Protein AF-A0A534J143-F1 (afdb_monomer)

pLDDT: mean 95.0, std 3.53, range [69.94, 98.75]

Foldseek 3Di:
DAWEQDQLDTDDDPPDDDQWDFDWPDDDDPPDDTDTHDIGGDHDADFAAEEEAEFADVVRVALNPFDLVLVLVVVVVFPAPAEEEDDDSRVSSCVVNVHDHPYYPPRLVVQLSSRSSHGGYYYYYYPVCVVVSVVSQVVSQVVDPHRHHYDYHYRD

Radius of gyration: 18.41 Å; Cα contacts (8 Å, |Δi|>4): 316; chains: 1; bounding box: 41×27×52 Å

Sequence (156 aa):
MGLFMEGGDLVAYASRESPSRGRAIGRADRGEDLGVAQLEGIVALKPGHISLLRIPSAANGGSRRVDLERARRALRRVDAEVFAILDAPARTVAARLRIRPDIRFGAIAGVIEASERGLGVALILPEDRVAAAVAAIEEANARLTEAIPYETIPLG

Mean predicted aligned error: 3.65 Å

Secondary structure (DSSP, 8-state):
-EEEEETTEEEEESS---SSEEEESS---TTS---EEEEES-------EEEEEEE--TTTTGGGG--HHHHHHHHTTS--SEEEE-HHHHHHHHHHHT---SB-SSHHHHHHHHHHTT-EEEEEEEGGGHHHHHHHHHHHHTT-SS---EEEEE--

Solvent-accessible surface area (backbone atoms only — not comparable to full-atom values): 8529 Å² total; per-residue (Å²): 66,13,40,40,63,55,96,53,38,85,44,77,31,84,88,46,88,46,76,9,32,34,41,71,73,66,87,62,62,95,92,54,81,71,60,70,40,77,76,40,72,64,63,79,73,57,46,25,32,39,41,38,37,29,32,43,31,73,93,73,48,12,52,78,59,44,41,62,69,54,36,55,55,50,60,74,69,52,77,53,80,41,38,29,25,39,63,72,44,24,48,52,44,32,57,78,70,70,51,79,61,79,32,68,67,65,31,66,63,52,48,51,55,40,16,64,41,37,29,23,27,34,36,30,28,32,50,83,48,45,64,61,46,50,52,52,51,53,60,50,31,76,76,42,95,65,64,63,51,68,50,78,46,75,27,85

Structure (mmCIF, N/CA/C/O backbone):
data_AF-A0A534J143-F1
#
_entry.id   AF-A0A534J143-F1
#
loop_
_atom_site.group_PDB
_atom_site.id
_atom_site.type_symbol
_atom_site.label_atom_id
_atom_site.label_alt_id
_atom_site.label_comp_id
_atom_site.label_asym_id
_atom_site.label_entity_id
_atom_site.label_seq_id
_atom_site.pdbx_PDB_ins_code
_atom_site.Cartn_x
_atom_site.Cartn_y
_atom_site.Cartn_z
_atom_site.occupancy
_atom_site.B_iso_or_equiv
_atom_site.auth_seq_id
_atom_site.auth_comp_id
_atom_site.auth_asym_id
_atom_site.auth_atom_id
_atom_site.pdbx_PDB_model_num
ATOM 1 N N . MET A 1 1 ? 14.895 -3.152 -25.215 1.00 93.19 1 MET A N 1
ATOM 2 C CA . MET A 1 1 ? 13.786 -2.222 -24.888 1.00 93.19 1 MET A CA 1
ATOM 3 C C . MET A 1 1 ? 14.068 -1.529 -23.562 1.00 93.19 1 MET A C 1
ATOM 5 O O . MET A 1 1 ? 14.896 -2.042 -22.816 1.00 93.19 1 MET A O 1
ATOM 9 N N . GLY A 1 2 ? 13.446 -0.380 -23.292 1.00 96.19 2 GLY A N 1
ATOM 10 C CA . GLY A 1 2 ? 13.523 0.284 -21.984 1.00 96.19 2 GLY A CA 1
ATOM 11 C C . GLY A 1 2 ? 12.478 -0.257 -21.008 1.00 96.19 2 GLY A C 1
ATOM 12 O O . GLY A 1 2 ? 11.401 -0.669 -21.442 1.00 96.19 2 GLY A O 1
ATOM 13 N N . LEU A 1 3 ? 12.808 -0.267 -19.717 1.00 96.62 3 LEU A N 1
ATOM 14 C CA . LEU A 1 3 ? 11.963 -0.764 -18.628 1.00 96.62 3 LEU A CA 1
ATOM 15 C C . LEU A 1 3 ? 11.628 0.362 -17.643 1.00 96.62 3 LEU A C 1
ATOM 17 O O . LEU A 1 3 ? 12.493 1.186 -17.330 1.00 96.62 3 LEU A O 1
ATOM 21 N N . PHE A 1 4 ? 10.383 0.392 -17.169 1.00 95.56 4 PHE A N 1
ATOM 22 C CA . PHE A 1 4 ? 9.844 1.431 -16.288 1.00 95.56 4 PHE A CA 1
ATOM 23 C C . PHE A 1 4 ? 8.897 0.816 -15.259 1.00 95.56 4 PHE A C 1
ATOM 25 O O . PHE A 1 4 ? 8.147 -0.089 -15.604 1.00 95.56 4 PHE A O 1
ATOM 32 N N . MET A 1 5 ? 8.899 1.323 -14.027 1.00 94.12 5 MET A N 1
ATOM 33 C CA . MET A 1 5 ? 7.834 1.015 -13.070 1.00 94.12 5 MET A CA 1
ATOM 34 C C . MET A 1 5 ? 6.646 1.933 -13.339 1.0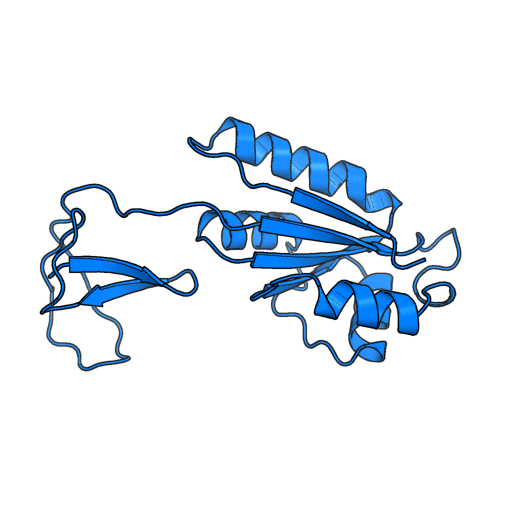0 94.12 5 MET A C 1
ATOM 36 O O . MET A 1 5 ? 6.791 3.154 -13.292 1.00 94.12 5 MET A O 1
ATOM 40 N N . GLU A 1 6 ? 5.486 1.358 -13.638 1.00 93.62 6 GLU A N 1
ATOM 41 C CA . GLU A 1 6 ? 4.242 2.088 -13.886 1.00 93.62 6 GLU A CA 1
ATOM 42 C C . GLU A 1 6 ? 3.086 1.310 -13.248 1.00 93.62 6 GLU A C 1
ATOM 44 O O . GLU A 1 6 ? 2.911 0.128 -13.526 1.00 93.62 6 GLU A O 1
ATOM 49 N N . GLY A 1 7 ? 2.312 1.948 -12.362 1.00 92.50 7 GLY A N 1
ATOM 50 C CA . GLY A 1 7 ? 1.178 1.289 -11.697 1.00 92.50 7 GLY A CA 1
ATOM 51 C C . GLY A 1 7 ? 1.563 0.063 -10.859 1.00 92.50 7 GLY A C 1
ATOM 52 O O . GLY A 1 7 ? 0.754 -0.842 -10.688 1.00 92.50 7 GLY A O 1
ATOM 53 N N . GLY A 1 8 ? 2.797 0.018 -10.349 1.00 94.31 8 GLY A N 1
ATOM 54 C CA . GLY A 1 8 ? 3.338 -1.122 -9.606 1.00 94.31 8 GLY A CA 1
ATOM 55 C C . GLY A 1 8 ? 3.896 -2.252 -10.479 1.00 94.31 8 GLY A C 1
ATOM 56 O O . GLY A 1 8 ? 4.540 -3.159 -9.953 1.00 94.31 8 GLY A O 1
ATOM 57 N N . ASP A 1 9 ? 3.736 -2.172 -11.798 1.00 94.94 9 ASP A N 1
ATOM 58 C CA . ASP A 1 9 ? 4.228 -3.168 -12.742 1.00 94.94 9 ASP A CA 1
ATOM 59 C C . ASP A 1 9 ? 5.500 -2.701 -13.451 1.00 94.94 9 ASP A C 1
ATOM 61 O O . ASP A 1 9 ? 5.709 -1.513 -13.707 1.00 94.94 9 ASP A O 1
ATOM 65 N N . LEU A 1 10 ? 6.352 -3.660 -13.817 1.00 94.50 10 LEU A N 1
ATOM 66 C CA . LEU A 1 10 ? 7.504 -3.399 -14.671 1.00 94.50 10 LEU A CA 1
ATOM 67 C C . LEU A 1 10 ? 7.070 -3.443 -16.141 1.00 94.50 10 LEU A C 1
ATOM 69 O O . LEU A 1 10 ? 6.896 -4.514 -16.721 1.00 94.50 10 LEU A O 1
ATOM 73 N N . VAL A 1 11 ? 6.927 -2.273 -16.758 1.00 95.81 11 VAL A N 1
ATOM 74 C CA . VAL A 1 11 ? 6.434 -2.108 -18.128 1.00 95.81 11 VAL A CA 1
ATOM 75 C C . VAL A 1 11 ? 7.591 -1.933 -19.111 1.00 95.81 11 VAL A C 1
ATOM 77 O O . VAL A 1 11 ? 8.497 -1.114 -18.925 1.00 95.81 11 VAL A O 1
ATOM 80 N N . ALA A 1 12 ? 7.545 -2.703 -20.198 1.00 96.50 12 ALA A N 1
ATOM 81 C CA . ALA A 1 12 ? 8.538 -2.680 -21.262 1.00 96.50 12 ALA A CA 1
ATOM 82 C C . ALA A 1 12 ? 8.085 -1.821 -22.452 1.00 96.50 12 ALA A C 1
ATOM 84 O O . ALA A 1 12 ? 6.990 -1.984 -22.984 1.00 96.50 12 ALA A O 1
ATOM 85 N N . TYR A 1 13 ? 8.975 -0.954 -22.938 1.00 95.62 13 TYR A N 1
ATOM 86 C CA . TYR A 1 13 ? 8.726 -0.100 -24.097 1.00 95.62 13 TYR A CA 1
ATOM 87 C C . TYR A 1 13 ? 9.820 -0.259 -25.151 1.00 95.62 13 TYR A C 1
ATOM 89 O O . TYR A 1 13 ? 11.001 -0.005 -24.900 1.00 95.62 13 TYR A O 1
ATOM 97 N N . ALA A 1 14 ? 9.429 -0.635 -26.370 1.00 92.88 14 ALA A N 1
ATOM 98 C CA . ALA A 1 14 ? 10.363 -0.790 -27.485 1.00 92.88 14 ALA A CA 1
ATOM 99 C C . ALA A 1 14 ? 11.042 0.534 -27.885 1.00 92.88 14 ALA A C 1
ATOM 101 O O . ALA A 1 14 ? 12.218 0.527 -28.239 1.00 92.88 14 ALA A O 1
ATOM 102 N N . SER A 1 15 ? 10.315 1.652 -27.793 1.00 91.25 15 SER A N 1
ATOM 103 C CA . SER A 1 15 ? 10.727 2.969 -28.299 1.00 91.25 15 SER A CA 1
ATOM 104 C C . SER A 1 15 ? 11.089 3.999 -27.223 1.00 91.25 15 SER A C 1
ATOM 106 O O . SER A 1 15 ? 11.476 5.110 -27.573 1.00 91.25 15 SER A O 1
ATOM 108 N N . ARG A 1 16 ? 10.971 3.671 -25.928 1.00 93.19 16 ARG A N 1
ATOM 109 C CA . ARG A 1 16 ? 11.386 4.568 -24.835 1.00 93.19 16 ARG A CA 1
ATOM 110 C C . ARG A 1 16 ? 12.744 4.136 -24.305 1.00 93.19 16 ARG A C 1
ATOM 112 O O . ARG A 1 16 ? 12.938 2.972 -23.954 1.00 93.19 16 ARG A O 1
ATOM 119 N N . GLU A 1 17 ? 13.674 5.079 -24.234 1.00 91.88 17 GLU A N 1
ATOM 120 C CA . GLU A 1 17 ? 14.969 4.853 -23.601 1.00 91.88 17 GLU A CA 1
ATOM 121 C C . GLU A 1 17 ? 14.853 4.973 -22.082 1.00 91.88 17 GLU A C 1
ATOM 123 O O . GLU A 1 17 ? 14.178 5.857 -21.563 1.00 91.88 17 GLU A O 1
ATOM 128 N N . SER A 1 18 ? 15.506 4.055 -21.376 1.00 93.12 18 SER A N 1
ATOM 129 C CA . SER A 1 18 ? 15.559 3.989 -19.917 1.00 93.12 18 SER A CA 1
ATOM 130 C C . SER A 1 18 ? 16.959 3.534 -19.508 1.00 93.12 18 SER A C 1
ATOM 132 O O . SER A 1 18 ? 17.561 2.739 -20.242 1.00 93.12 18 SER A O 1
ATOM 134 N N . PRO A 1 19 ? 17.480 3.995 -18.355 1.00 91.88 19 PRO A N 1
ATOM 135 C CA . PRO A 1 19 ? 18.703 3.446 -17.775 1.00 91.88 19 PRO A CA 1
ATOM 136 C C . PRO A 1 19 ? 18.566 1.960 -17.422 1.00 91.88 19 PRO A C 1
ATOM 138 O O . PRO A 1 19 ? 19.584 1.287 -17.303 1.00 91.88 19 PRO A O 1
ATOM 141 N N . SER A 1 20 ? 17.339 1.439 -17.293 1.00 95.69 20 SER A N 1
ATOM 142 C CA . SER A 1 20 ? 17.081 0.005 -17.210 1.00 95.69 20 SER A CA 1
ATOM 143 C C . SER A 1 20 ? 16.573 -0.546 -18.535 1.00 95.69 20 SER A C 1
ATOM 145 O O . SER A 1 20 ? 15.628 -0.022 -19.136 1.00 95.69 20 SER A O 1
ATOM 147 N N . ARG A 1 21 ? 17.205 -1.620 -19.006 1.00 95.88 21 ARG A N 1
ATOM 148 C CA . ARG A 1 21 ? 16.907 -2.244 -20.294 1.00 95.88 21 ARG A CA 1
ATOM 149 C C . ARG A 1 21 ? 16.824 -3.756 -20.155 1.00 95.88 21 ARG A C 1
ATOM 151 O O . ARG A 1 21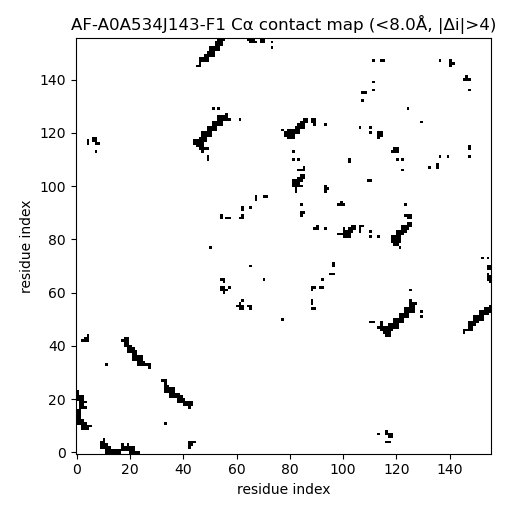 ? 17.319 -4.349 -19.205 1.00 95.88 21 ARG A O 1
ATOM 158 N N . GLY A 1 22 ? 16.207 -4.373 -21.152 1.00 94.94 22 GLY A N 1
ATOM 159 C CA . GLY A 1 22 ? 16.218 -5.821 -21.319 1.00 94.94 22 GLY A CA 1
ATOM 160 C C . GLY A 1 22 ? 16.025 -6.232 -22.773 1.00 94.94 22 GLY A C 1
ATOM 161 O O . GLY A 1 22 ? 15.728 -5.392 -23.639 1.00 94.94 22 GLY A O 1
ATOM 162 N N . ARG A 1 23 ? 16.169 -7.535 -23.032 1.00 95.81 23 ARG A N 1
ATOM 163 C CA . ARG A 1 23 ? 15.886 -8.188 -24.314 1.00 95.81 23 ARG A CA 1
ATOM 164 C C . ARG A 1 23 ? 14.609 -9.014 -24.235 1.00 95.81 23 ARG A C 1
ATOM 166 O O . ARG A 1 23 ? 14.422 -9.800 -23.313 1.00 95.81 23 ARG A O 1
ATOM 173 N N . ALA A 1 24 ? 13.744 -8.856 -25.230 1.00 96.06 24 ALA A N 1
ATOM 174 C CA . ALA A 1 24 ? 12.500 -9.606 -25.321 1.00 96.06 24 ALA A CA 1
ATOM 175 C C . ALA A 1 24 ? 12.798 -11.071 -25.657 1.00 96.06 24 ALA A C 1
ATOM 177 O O . ALA A 1 24 ? 13.637 -11.355 -26.518 1.00 96.06 24 ALA A O 1
ATOM 178 N N . ILE A 1 25 ? 12.123 -11.993 -24.971 1.00 96.00 25 ILE A N 1
ATOM 179 C CA . ILE A 1 25 ? 12.199 -13.435 -25.248 1.00 96.00 25 ILE A CA 1
ATOM 180 C C . ILE A 1 25 ? 11.250 -13.807 -26.399 1.00 96.00 25 ILE A C 1
ATOM 182 O O . ILE A 1 25 ? 11.541 -14.724 -27.164 1.00 96.00 25 ILE A O 1
ATOM 186 N N . GLY A 1 26 ? 10.155 -13.062 -26.564 1.00 93.56 26 GLY A N 1
ATOM 187 C CA . GLY A 1 26 ? 9.158 -13.259 -27.614 1.00 93.56 26 GLY A CA 1
ATOM 188 C C . GLY A 1 26 ? 8.625 -11.943 -28.176 1.00 93.56 26 GLY A C 1
ATOM 189 O O . GLY A 1 26 ? 9.128 -10.863 -27.865 1.00 93.56 26 GLY A O 1
ATOM 190 N N . ARG A 1 27 ? 7.607 -12.044 -29.031 1.00 94.12 27 ARG A N 1
ATOM 191 C CA . ARG A 1 27 ? 6.797 -10.894 -29.446 1.00 94.12 27 ARG A CA 1
ATOM 192 C C . ARG A 1 27 ? 5.645 -10.739 -28.461 1.00 94.12 27 ARG A C 1
ATOM 194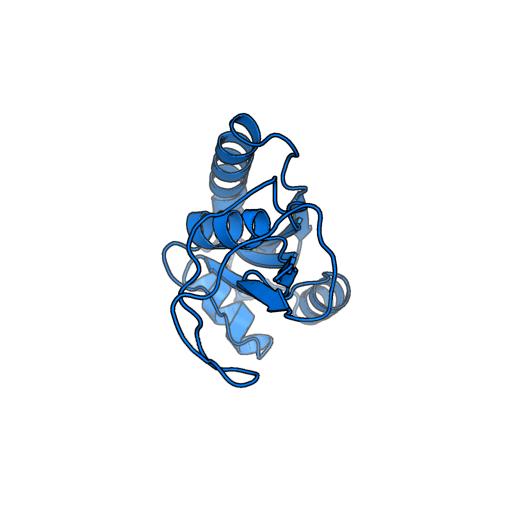 O O . ARG A 1 27 ? 5.149 -11.746 -27.973 1.00 94.12 27 ARG A O 1
ATOM 201 N N . ALA A 1 28 ? 5.254 -9.501 -28.215 1.00 95.25 28 ALA A N 1
ATOM 202 C CA . ALA A 1 28 ? 4.075 -9.152 -27.445 1.00 95.25 28 ALA A CA 1
ATOM 203 C C . ALA A 1 28 ? 3.492 -7.875 -28.045 1.00 95.25 28 ALA A C 1
ATOM 205 O O . ALA A 1 28 ? 4.243 -6.970 -28.436 1.00 95.25 28 ALA A O 1
ATOM 206 N N . ASP A 1 29 ? 2.173 -7.817 -28.111 1.00 94.94 29 ASP A N 1
ATOM 207 C CA . ASP A 1 29 ? 1.432 -6.605 -28.401 1.00 94.94 29 ASP A CA 1
ATOM 208 C C . ASP A 1 29 ? 1.207 -5.792 -27.116 1.00 94.94 29 ASP A C 1
ATOM 210 O O . ASP A 1 29 ? 1.487 -6.214 -25.990 1.00 94.94 29 ASP A O 1
ATOM 214 N N . ARG A 1 30 ? 0.730 -4.553 -27.269 1.00 93.62 30 ARG A N 1
ATOM 215 C CA . ARG A 1 30 ? 0.450 -3.688 -26.118 1.00 93.62 30 ARG A CA 1
ATOM 216 C C . ARG A 1 30 ? -0.610 -4.340 -25.221 1.00 93.62 30 ARG A C 1
ATOM 218 O O . ARG A 1 30 ? -1.738 -4.540 -25.658 1.00 93.62 30 ARG A O 1
ATOM 225 N N . GLY A 1 31 ? -0.268 -4.516 -23.946 1.00 93.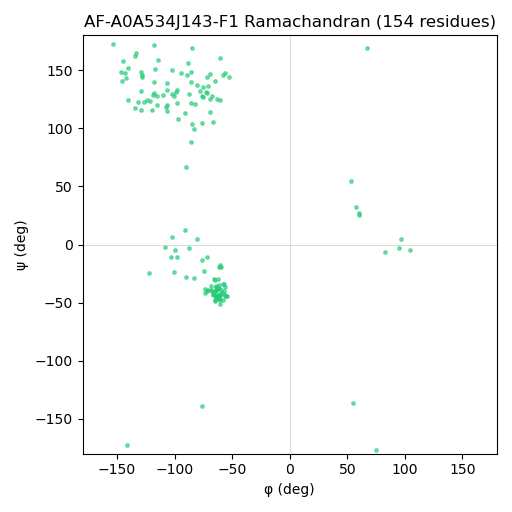94 31 GLY A N 1
ATOM 226 C CA . GLY A 1 31 ? -1.157 -5.082 -22.929 1.00 93.94 31 GLY A CA 1
ATOM 227 C C . GLY A 1 31 ? -0.983 -6.586 -22.716 1.00 93.94 31 GLY A C 1
ATOM 228 O O . GLY A 1 31 ? -1.632 -7.130 -21.830 1.00 93.94 31 GLY A O 1
ATOM 229 N N . GLU A 1 32 ? -0.114 -7.241 -23.487 1.00 95.75 32 GLU A N 1
ATOM 230 C CA . GLU A 1 32 ? 0.269 -8.636 -23.266 1.00 95.75 32 GLU A CA 1
ATOM 231 C C . GLU A 1 32 ? 1.463 -8.742 -22.312 1.00 95.75 32 GLU A C 1
ATOM 233 O O . GLU A 1 32 ? 2.261 -7.807 -22.170 1.00 95.75 32 GLU A O 1
ATOM 238 N N . ASP A 1 33 ? 1.600 -9.896 -21.659 1.00 95.81 33 ASP A N 1
ATOM 239 C CA . ASP A 1 33 ? 2.795 -10.205 -20.892 1.00 95.81 33 ASP A CA 1
ATOM 240 C C . ASP A 1 33 ? 3.996 -10.426 -21.820 1.00 95.81 33 ASP A C 1
ATOM 242 O O . ASP A 1 33 ? 3.886 -10.924 -22.941 1.00 95.81 33 ASP A O 1
ATOM 246 N N . LEU A 1 34 ? 5.180 -10.035 -21.348 1.00 95.62 34 LEU A N 1
ATOM 247 C CA . LEU A 1 34 ? 6.414 -10.189 -22.103 1.00 95.62 34 LEU A CA 1
ATOM 248 C C . LEU A 1 34 ? 7.514 -10.745 -21.211 1.00 95.62 34 LEU A C 1
ATOM 250 O O . LEU A 1 34 ? 7.986 -10.086 -20.287 1.00 95.62 34 LEU A O 1
ATOM 254 N N . GLY A 1 35 ? 8.000 -11.935 -21.560 1.00 95.38 35 GLY A N 1
ATOM 255 C CA . GLY A 1 35 ? 9.238 -12.456 -20.995 1.00 95.38 35 GLY A CA 1
ATOM 256 C C . GLY A 1 35 ? 10.424 -11.563 -21.367 1.00 95.38 35 GLY A C 1
ATOM 257 O O . GLY A 1 35 ? 10.689 -11.324 -22.552 1.00 95.38 35 GLY A O 1
ATOM 258 N N . VAL A 1 36 ? 11.166 -11.101 -20.359 1.00 95.31 36 VAL A N 1
ATOM 259 C CA . VAL A 1 36 ? 12.367 -10.275 -20.527 1.00 95.31 36 VAL A CA 1
ATOM 260 C C . VAL A 1 36 ? 13.591 -11.002 -19.976 1.00 95.31 36 VAL A C 1
ATOM 262 O O . VAL A 1 36 ? 13.589 -11.486 -18.849 1.00 95.31 36 VAL A O 1
ATOM 265 N N . ALA A 1 37 ? 14.652 -11.057 -20.777 1.00 94.56 37 ALA A N 1
ATOM 266 C CA . ALA A 1 37 ? 15.960 -11.585 -20.410 1.00 94.56 37 ALA A CA 1
ATOM 267 C C . ALA A 1 37 ? 17.029 -10.489 -20.497 1.00 94.56 37 ALA A C 1
ATOM 269 O O . ALA A 1 37 ? 16.778 -9.413 -21.039 1.00 94.56 37 ALA A O 1
ATOM 270 N N . GLN A 1 38 ? 18.242 -10.792 -20.021 1.00 93.81 38 GLN A N 1
ATOM 271 C CA . GLN A 1 38 ? 19.407 -9.899 -20.124 1.00 93.81 38 GLN A CA 1
ATOM 272 C C . GLN A 1 38 ? 19.099 -8.501 -19.572 1.00 93.81 38 GLN A C 1
ATOM 274 O O . GLN A 1 38 ? 19.200 -7.502 -20.279 1.00 93.81 38 GLN A O 1
ATOM 279 N N . LEU A 1 39 ? 18.635 -8.467 -18.321 1.00 94.19 39 LEU A N 1
ATOM 280 C CA . LEU A 1 39 ? 18.345 -7.222 -17.624 1.00 94.19 39 LEU A CA 1
ATOM 281 C C . LEU A 1 39 ? 19.650 -6.473 -17.355 1.00 94.19 39 LEU A C 1
ATOM 283 O O . LEU A 1 39 ? 20.591 -7.034 -16.794 1.00 94.19 39 LEU A O 1
ATOM 287 N N . GLU A 1 40 ? 19.681 -5.206 -17.748 1.00 93.94 40 GLU A N 1
ATOM 288 C CA . GLU A 1 40 ? 20.810 -4.303 -17.559 1.00 93.94 40 GLU A CA 1
ATOM 289 C C . GLU A 1 40 ? 20.334 -3.011 -16.891 1.00 93.94 40 GLU A C 1
ATOM 291 O O . GLU A 1 40 ? 19.240 -2.513 -17.173 1.00 93.94 40 GLU A O 1
ATOM 296 N N . GLY A 1 41 ? 21.180 -2.452 -16.025 1.00 92.69 41 GLY A N 1
ATOM 297 C CA . GLY A 1 41 ? 20.897 -1.220 -15.291 1.00 92.69 41 GLY A CA 1
ATOM 298 C C . GLY A 1 41 ? 19.907 -1.386 -14.135 1.00 92.69 41 GLY A C 1
ATOM 299 O O . GLY A 1 41 ? 19.456 -2.485 -13.819 1.00 92.69 41 GLY A O 1
ATOM 300 N N . ILE A 1 42 ? 19.586 -0.266 -13.485 1.00 89.81 42 ILE A N 1
ATOM 301 C CA . ILE A 1 42 ? 18.677 -0.208 -12.333 1.00 89.81 42 ILE A CA 1
ATOM 302 C C . ILE A 1 42 ? 17.395 0.490 -12.770 1.00 89.81 42 ILE A C 1
ATOM 304 O O . ILE A 1 42 ? 17.442 1.577 -13.353 1.00 89.81 42 ILE A O 1
ATOM 308 N N . VAL A 1 43 ? 16.248 -0.137 -12.508 1.00 89.94 43 VAL A N 1
ATOM 309 C CA . VAL A 1 43 ? 14.947 0.487 -12.765 1.00 89.94 43 VAL A CA 1
ATOM 310 C C . VAL A 1 43 ? 14.763 1.621 -11.765 1.00 89.94 43 VAL A C 1
ATOM 312 O O . VAL A 1 43 ? 14.867 1.405 -10.560 1.00 89.94 43 VAL A O 1
ATOM 315 N N . ALA A 1 44 ? 14.494 2.828 -12.261 1.00 86.69 44 ALA A N 1
ATOM 316 C CA . ALA A 1 44 ? 14.155 3.950 -11.400 1.00 86.69 44 ALA A CA 1
ATOM 317 C C . ALA A 1 44 ? 12.800 3.670 -10.737 1.00 86.69 44 ALA A C 1
ATOM 319 O O . ALA A 1 44 ? 11.758 3.732 -11.388 1.00 86.69 44 ALA A O 1
ATOM 320 N N . LEU A 1 45 ? 12.841 3.338 -9.452 1.00 90.88 45 LEU A N 1
ATOM 321 C CA . LEU A 1 45 ? 11.681 3.064 -8.623 1.00 90.88 45 LEU A CA 1
ATOM 322 C C . LEU A 1 45 ? 11.837 3.855 -7.334 1.00 90.88 45 LEU A C 1
ATOM 324 O O . LEU A 1 45 ? 12.830 3.706 -6.627 1.00 90.88 45 LEU A O 1
ATOM 328 N N . LYS A 1 46 ? 10.850 4.698 -7.053 1.00 93.00 46 LYS A N 1
ATOM 329 C CA . LYS A 1 46 ? 10.708 5.345 -5.757 1.00 93.00 46 LYS A CA 1
ATOM 330 C C . LYS A 1 46 ? 9.549 4.689 -5.033 1.00 93.00 46 LYS A C 1
ATOM 332 O O . LYS A 1 46 ? 8.534 4.446 -5.689 1.00 93.00 46 LYS A O 1
ATOM 337 N N . PRO A 1 47 ? 9.669 4.428 -3.725 1.00 96.25 47 PRO A N 1
ATOM 338 C CA . PRO A 1 47 ? 8.525 3.997 -2.953 1.00 96.25 47 PRO A CA 1
ATOM 339 C C . PRO A 1 47 ? 7.376 5.002 -3.069 1.00 96.25 47 PRO A C 1
ATOM 341 O O . PRO A 1 47 ? 7.595 6.210 -3.193 1.00 96.25 47 PRO A O 1
ATOM 344 N N . GLY A 1 48 ? 6.153 4.484 -3.021 1.00 97.25 48 GLY A N 1
ATOM 345 C CA . GLY A 1 48 ? 4.939 5.277 -2.915 1.00 97.25 48 GLY A CA 1
ATOM 346 C C . GLY A 1 48 ? 4.767 5.798 -1.491 1.00 97.25 48 GLY A C 1
ATOM 347 O O . GLY A 1 48 ? 5.726 6.202 -0.844 1.00 97.25 48 GLY A O 1
ATOM 348 N N . HIS A 1 49 ? 3.545 5.782 -0.970 1.00 98.00 49 HIS A N 1
ATOM 349 C CA . HIS A 1 49 ? 3.272 6.226 0.398 1.00 98.00 49 HIS A CA 1
ATOM 350 C C . HIS A 1 49 ? 2.168 5.400 1.049 1.00 98.00 49 HIS A C 1
ATOM 352 O O . HIS A 1 49 ? 1.331 4.821 0.359 1.00 98.00 49 HIS A O 1
ATOM 358 N N . ILE A 1 50 ? 2.143 5.381 2.384 1.00 98.69 50 ILE A N 1
ATOM 359 C CA . ILE A 1 50 ? 1.117 4.677 3.162 1.00 98.69 50 ILE A CA 1
ATOM 360 C C . ILE A 1 50 ? 0.349 5.662 4.046 1.00 98.69 50 ILE A C 1
ATOM 362 O O . ILE A 1 50 ? 0.883 6.208 5.011 1.00 98.69 50 ILE A O 1
ATOM 366 N N . SER A 1 51 ? -0.948 5.819 3.796 1.00 98.44 51 SER A N 1
ATOM 367 C CA . SER A 1 51 ? -1.860 6.536 4.690 1.00 98.44 51 SER A CA 1
ATOM 368 C C . SER A 1 51 ? -2.601 5.542 5.592 1.00 98.44 51 SER A C 1
ATOM 370 O O . SER A 1 51 ? -3.501 4.811 5.165 1.00 98.44 51 SER A O 1
ATOM 372 N N . LEU A 1 52 ? -2.245 5.525 6.878 1.00 98.31 52 LEU A N 1
ATOM 373 C CA . LEU A 1 52 ? -2.888 4.708 7.908 1.00 98.31 52 LEU A CA 1
ATOM 374 C C . LEU A 1 52 ? -4.152 5.410 8.427 1.00 98.31 52 LEU A C 1
ATOM 376 O O . LEU A 1 52 ? -4.100 6.308 9.273 1.00 98.31 52 LEU A O 1
ATOM 380 N N . LEU A 1 53 ? -5.310 4.993 7.924 1.00 97.00 53 LEU A N 1
ATOM 381 C CA . LEU A 1 53 ? -6.621 5.541 8.256 1.00 97.00 53 LEU A CA 1
ATOM 382 C C . LEU A 1 53 ? -7.178 4.873 9.520 1.00 97.00 53 LEU A C 1
ATOM 384 O O . LEU A 1 53 ? -7.886 3.862 9.463 1.00 97.00 53 LEU A O 1
ATOM 388 N N . ARG A 1 54 ? -6.846 5.441 10.683 1.00 96.00 54 ARG A N 1
ATOM 389 C CA . ARG A 1 54 ? -7.208 4.860 11.981 1.00 96.00 54 ARG A CA 1
ATOM 390 C C . ARG A 1 54 ? -8.703 5.025 12.273 1.00 96.00 54 ARG A C 1
ATOM 392 O O . ARG A 1 54 ? -9.258 6.125 12.184 1.00 96.00 54 ARG A O 1
ATOM 399 N N . ILE A 1 55 ? -9.340 3.933 12.674 1.00 96.06 55 ILE A N 1
ATOM 400 C CA . ILE A 1 55 ? -10.707 3.903 13.210 1.00 96.06 55 ILE A CA 1
ATOM 401 C C . ILE A 1 55 ? -10.668 3.475 14.682 1.00 96.06 55 ILE A C 1
ATOM 403 O O . ILE A 1 55 ? -9.701 2.830 15.090 1.00 96.06 55 ILE A O 1
ATOM 407 N N . PRO A 1 56 ? -11.697 3.782 15.490 1.00 95.25 56 PRO A N 1
ATOM 408 C CA . PRO A 1 56 ? -11.762 3.296 16.866 1.00 95.25 56 PRO A CA 1
ATOM 409 C C . PRO A 1 56 ? -11.595 1.773 16.936 1.00 95.25 56 PRO A C 1
ATOM 411 O O . PRO A 1 56 ? -12.081 1.052 16.055 1.00 95.25 56 PRO A O 1
ATOM 414 N N . SER A 1 57 ? -10.933 1.278 17.984 1.00 92.62 57 SER A N 1
ATOM 415 C CA . SER A 1 57 ? -10.832 -0.165 18.237 1.00 92.62 57 SER A CA 1
ATOM 416 C C . SER A 1 57 ? -12.212 -0.795 18.442 1.00 92.62 57 SER A C 1
ATOM 418 O O . SER A 1 57 ? -13.194 -0.114 18.759 1.00 92.62 57 SER A O 1
ATOM 420 N N . ALA A 1 58 ? -12.309 -2.119 18.291 1.00 89.06 58 ALA A N 1
ATOM 421 C CA . ALA A 1 58 ? -13.558 -2.837 18.549 1.00 89.06 58 ALA A CA 1
ATOM 422 C C . ALA A 1 58 ? -14.067 -2.604 19.986 1.00 89.06 58 ALA A C 1
ATOM 424 O O . ALA A 1 58 ? -15.262 -2.365 20.174 1.00 89.06 58 ALA A O 1
ATOM 425 N N . ALA A 1 59 ? -13.154 -2.588 20.965 1.00 89.50 59 ALA A N 1
ATOM 426 C CA . ALA A 1 59 ? -13.449 -2.288 22.366 1.00 89.50 59 ALA A CA 1
ATOM 427 C C . ALA A 1 59 ? -14.018 -0.872 22.555 1.00 89.50 59 ALA A C 1
ATOM 429 O O . ALA A 1 59 ? -14.929 -0.670 23.353 1.00 89.50 59 ALA A O 1
ATOM 430 N N . ASN A 1 60 ? -13.553 0.091 21.756 1.00 89.31 60 ASN A N 1
ATOM 431 C CA . ASN A 1 60 ? -13.982 1.483 21.837 1.00 89.31 60 ASN A CA 1
ATOM 432 C C . ASN A 1 60 ? -15.182 1.821 20.943 1.00 89.31 60 ASN A C 1
ATOM 434 O O . ASN A 1 60 ? -15.491 2.998 20.788 1.00 89.31 60 ASN A O 1
ATOM 438 N N . GLY A 1 61 ? -15.891 0.832 20.384 1.00 86.94 61 GLY A N 1
ATOM 439 C CA . GLY A 1 61 ? -17.099 1.021 19.566 1.00 86.94 61 GLY A CA 1
ATOM 440 C C . GLY A 1 61 ? -16.891 0.837 18.059 1.00 86.94 61 GLY A C 1
ATOM 441 O O . GLY A 1 61 ? -17.866 0.824 17.299 1.00 86.94 61 GLY A O 1
ATOM 442 N N . GLY A 1 62 ? -15.648 0.633 17.621 1.00 91.06 62 GLY A N 1
ATOM 443 C CA . GLY A 1 62 ? -15.300 0.192 16.277 1.00 91.06 62 GLY A CA 1
ATOM 444 C C . GLY A 1 62 ? -15.879 1.066 15.168 1.00 91.06 62 GLY A C 1
ATOM 445 O O . GLY A 1 62 ? -15.958 2.293 15.248 1.00 91.06 62 GLY A O 1
ATOM 446 N N . SER A 1 63 ? -16.394 0.392 14.141 1.00 92.06 63 SER A N 1
ATOM 447 C CA . SER A 1 63 ? -17.043 1.013 12.985 1.00 92.06 63 SER A CA 1
ATOM 448 C C . SER A 1 63 ? -18.268 1.870 13.327 1.00 92.06 63 SER A C 1
ATOM 450 O O . SER A 1 63 ? -18.666 2.702 12.515 1.00 92.06 63 SER A O 1
ATOM 452 N N . ARG A 1 64 ? -18.893 1.696 14.503 1.00 91.69 64 ARG A N 1
ATOM 453 C CA . ARG A 1 64 ? -20.083 2.468 14.907 1.00 91.69 64 ARG A CA 1
ATOM 454 C C . ARG A 1 64 ? -19.758 3.907 15.301 1.00 91.69 64 ARG A C 1
ATOM 456 O O . ARG A 1 64 ? -20.652 4.739 15.232 1.00 91.69 64 ARG A O 1
ATOM 463 N N . ARG A 1 65 ? -18.512 4.195 15.685 1.00 91.81 65 ARG A N 1
ATOM 464 C CA . ARG A 1 65 ? -18.066 5.529 16.121 1.00 91.81 65 ARG A CA 1
ATOM 465 C C . ARG A 1 65 ? -17.271 6.298 15.069 1.00 91.81 65 ARG A C 1
ATOM 467 O O . ARG A 1 65 ? -16.740 7.358 15.367 1.00 91.81 65 ARG A O 1
ATOM 474 N N . VAL A 1 66 ? -17.175 5.767 13.854 1.00 93.12 66 VAL A N 1
ATOM 475 C CA . VAL A 1 66 ? -16.501 6.448 12.746 1.00 93.12 66 VAL A CA 1
ATOM 476 C C . VAL A 1 66 ? -17.393 7.560 12.205 1.00 93.12 66 VAL A C 1
ATOM 478 O O . VAL A 1 66 ? -18.541 7.305 11.833 1.00 93.12 66 VAL A O 1
ATOM 481 N N . ASP A 1 67 ? -16.845 8.769 12.099 1.00 90.56 67 ASP A N 1
ATOM 482 C CA . ASP A 1 67 ? -17.475 9.872 11.376 1.00 90.56 67 ASP A CA 1
ATOM 483 C C . ASP A 1 67 ? -17.287 9.638 9.869 1.00 90.56 67 ASP A C 1
ATOM 485 O O . ASP A 1 67 ? -16.204 9.822 9.307 1.00 90.56 67 ASP A O 1
ATOM 489 N N . LEU A 1 68 ? -18.360 9.212 9.196 1.00 91.94 68 LEU A N 1
ATOM 490 C CA . LEU A 1 68 ? -18.326 8.908 7.765 1.00 91.94 68 LEU A CA 1
ATOM 491 C C . LEU A 1 68 ? -18.039 10.144 6.902 1.00 91.94 68 LEU A C 1
ATOM 493 O O . LEU A 1 68 ? -17.426 10.006 5.845 1.00 91.94 68 LEU A O 1
ATOM 497 N N . GLU A 1 69 ? -18.437 11.343 7.326 1.00 91.69 69 GLU A N 1
ATOM 498 C CA . GLU A 1 69 ? -18.161 12.571 6.577 1.00 91.69 69 GLU A CA 1
ATOM 499 C C . GLU A 1 69 ? -16.690 12.965 6.688 1.00 91.69 69 GLU A C 1
ATOM 501 O O . GLU A 1 69 ? -16.050 13.314 5.689 1.00 91.69 69 GLU A O 1
ATOM 506 N N . ARG A 1 70 ? -16.114 12.849 7.887 1.00 89.06 70 ARG A N 1
ATOM 507 C CA . ARG A 1 70 ? -14.671 13.018 8.088 1.00 89.06 70 ARG A CA 1
ATOM 508 C C . ARG A 1 70 ? -13.874 11.975 7.316 1.00 89.06 70 ARG A C 1
ATOM 510 O O . ARG A 1 70 ? -12.917 12.346 6.639 1.00 89.06 70 ARG A O 1
ATOM 517 N N . ALA A 1 71 ? -14.302 10.714 7.349 1.00 92.06 71 ALA A N 1
ATOM 518 C CA . ALA A 1 71 ? -13.682 9.636 6.589 1.00 92.06 71 ALA A CA 1
ATOM 519 C C . ALA A 1 71 ? -13.683 9.919 5.083 1.00 92.06 71 ALA A C 1
ATOM 521 O O . ALA A 1 71 ? -12.635 9.851 4.447 1.00 92.06 71 ALA A O 1
ATOM 522 N N . ARG A 1 72 ? -14.821 10.340 4.517 1.00 92.62 72 ARG 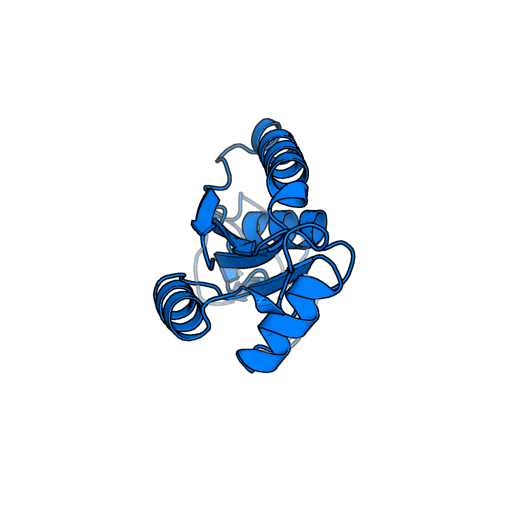A N 1
ATOM 523 C CA . ARG A 1 72 ? -14.909 10.740 3.103 1.00 92.62 72 ARG A CA 1
ATOM 524 C C . ARG A 1 72 ? -13.978 11.902 2.764 1.00 92.62 72 ARG A C 1
ATOM 526 O O . ARG A 1 72 ? -13.389 11.905 1.690 1.00 92.62 72 ARG A O 1
ATOM 533 N N . ARG A 1 73 ? -13.840 12.895 3.650 1.00 92.00 73 ARG A N 1
ATOM 534 C CA . ARG A 1 73 ? -12.898 14.011 3.447 1.00 92.00 73 ARG A CA 1
ATOM 535 C C . ARG A 1 73 ? -11.444 13.554 3.484 1.00 92.00 73 ARG A C 1
ATOM 537 O O . ARG A 1 73 ? -10.670 14.028 2.664 1.00 92.00 73 ARG A O 1
ATOM 544 N N . ALA A 1 74 ? -11.082 12.676 4.416 1.00 91.19 74 ALA A N 1
ATOM 545 C CA . ALA A 1 74 ? -9.738 12.110 4.500 1.00 91.19 74 ALA A CA 1
ATOM 546 C C . ALA A 1 74 ? -9.400 11.310 3.234 1.00 91.19 74 ALA A C 1
ATOM 548 O O . ALA A 1 74 ? -8.377 11.556 2.611 1.00 91.19 74 ALA A O 1
ATOM 549 N N . LEU A 1 75 ? -10.318 10.450 2.793 1.00 90.00 75 LEU A N 1
ATOM 550 C CA . LEU A 1 75 ? -10.147 9.623 1.597 1.00 90.00 75 LEU A CA 1
ATOM 551 C C . LEU A 1 75 ? -9.984 10.420 0.300 1.00 90.00 75 LEU A C 1
ATOM 553 O O . LEU A 1 75 ? -9.328 9.954 -0.614 1.00 90.00 75 LEU A O 1
ATOM 557 N N . ARG A 1 76 ? -10.567 11.619 0.205 1.00 90.12 76 ARG A N 1
ATOM 558 C CA . ARG A 1 76 ? -10.365 12.507 -0.953 1.00 90.12 76 ARG A CA 1
ATOM 559 C C . ARG A 1 76 ? -9.011 13.218 -0.960 1.00 90.12 76 ARG A C 1
ATOM 561 O O . ARG A 1 76 ? -8.697 13.876 -1.943 1.00 90.12 76 ARG A O 1
ATOM 568 N N . ARG A 1 77 ? -8.284 13.193 0.159 1.00 90.19 77 ARG A N 1
ATOM 569 C CA . ARG A 1 77 ? -6.980 13.855 0.307 1.00 90.19 77 ARG A CA 1
ATOM 570 C C . ARG A 1 77 ? -5.813 12.890 0.173 1.00 90.19 77 ARG A C 1
ATOM 572 O O . ARG A 1 77 ? -4.724 13.352 -0.130 1.00 90.19 77 ARG A O 1
ATOM 579 N N . VAL A 1 78 ? -6.041 11.605 0.434 1.00 92.31 78 VAL A N 1
ATOM 580 C CA . VAL A 1 78 ? -5.035 10.568 0.200 1.00 92.31 78 VAL A CA 1
ATOM 581 C C . VAL A 1 78 ? -5.001 10.248 -1.287 1.00 92.31 78 VAL A C 1
ATOM 583 O O . VAL A 1 78 ? -6.050 10.057 -1.905 1.00 92.31 78 VAL A O 1
ATOM 586 N N . ASP A 1 79 ? -3.803 10.208 -1.851 1.00 91.38 79 ASP A N 1
ATOM 587 C CA . ASP A 1 79 ? -3.577 9.846 -3.247 1.00 91.38 79 ASP A CA 1
ATOM 588 C C . ASP A 1 79 ? -3.368 8.330 -3.335 1.00 91.38 79 ASP A C 1
ATOM 590 O O . ASP A 1 79 ? -2.265 7.832 -3.525 1.00 91.38 79 ASP A O 1
ATOM 594 N N . ALA A 1 80 ? -4.429 7.578 -3.036 1.00 95.56 80 ALA A N 1
ATOM 595 C CA . ALA A 1 80 ? -4.354 6.129 -2.903 1.00 95.56 80 ALA A CA 1
ATOM 596 C C . ALA A 1 80 ? -4.797 5.419 -4.186 1.00 95.56 80 ALA A C 1
ATOM 598 O O . ALA A 1 80 ? -5.945 5.542 -4.618 1.00 95.56 80 ALA A O 1
ATOM 599 N N . GLU A 1 81 ? -3.894 4.612 -4.732 1.00 96.75 81 GLU A N 1
ATOM 600 C CA . GLU A 1 81 ? -4.123 3.697 -5.853 1.00 96.75 81 GLU A CA 1
ATOM 601 C C . GLU A 1 81 ? -4.571 2.317 -5.355 1.00 96.75 81 GLU A C 1
ATOM 603 O O . GLU A 1 81 ? -5.322 1.625 -6.039 1.00 96.75 81 GLU A O 1
ATOM 608 N N . VAL A 1 82 ? -4.152 1.939 -4.140 1.00 98.00 82 VAL A N 1
ATOM 609 C CA . VAL A 1 82 ? -4.507 0.673 -3.488 1.00 98.00 82 VAL A CA 1
ATOM 610 C C . VAL A 1 82 ? -5.259 0.937 -2.188 1.00 98.00 82 VAL A C 1
ATOM 612 O O . VAL A 1 82 ? -4.793 1.658 -1.301 1.00 98.00 82 VAL A O 1
ATOM 615 N N . PHE A 1 83 ? -6.409 0.288 -2.027 1.00 98.19 83 PHE A N 1
ATOM 616 C CA . PHE A 1 83 ? -7.198 0.315 -0.802 1.00 98.19 83 PHE A CA 1
ATOM 617 C C . PHE A 1 83 ? -7.088 -1.009 -0.054 1.00 98.19 83 PHE A C 1
ATOM 619 O O . PHE A 1 83 ? -7.509 -2.068 -0.520 1.00 98.19 83 PHE A O 1
ATOM 626 N N . ALA A 1 84 ? -6.597 -0.942 1.177 1.00 98.56 84 ALA A N 1
ATOM 627 C CA . ALA A 1 84 ? -6.470 -2.086 2.059 1.00 98.56 84 ALA A CA 1
ATOM 628 C C . ALA A 1 84 ? -7.330 -1.923 3.315 1.00 98.56 84 ALA A C 1
ATOM 630 O O . ALA A 1 84 ? -7.591 -0.820 3.805 1.00 98.56 84 ALA A O 1
ATOM 631 N N . ILE A 1 85 ? -7.765 -3.052 3.867 1.00 98.44 85 ILE A N 1
ATOM 632 C CA . ILE A 1 85 ? -8.469 -3.099 5.148 1.00 98.44 85 ILE A CA 1
ATOM 633 C C . ILE A 1 85 ? -7.826 -4.114 6.081 1.00 98.44 85 ILE A C 1
ATOM 635 O O . ILE A 1 85 ? -7.387 -5.180 5.652 1.00 98.44 85 ILE A O 1
ATOM 639 N N . LEU A 1 86 ? -7.850 -3.807 7.374 1.00 98.00 86 LEU A N 1
ATOM 640 C CA . LEU A 1 86 ? -7.421 -4.714 8.426 1.00 98.00 86 LEU A CA 1
ATOM 641 C C . LEU A 1 86 ? -8.545 -4.910 9.449 1.00 98.00 86 LEU A C 1
ATOM 643 O O . LEU A 1 86 ? -9.070 -3.956 10.019 1.00 98.00 86 LEU A O 1
ATOM 647 N N . ASP A 1 87 ? -8.907 -6.171 9.670 1.00 95.00 87 ASP A N 1
ATOM 648 C CA . ASP A 1 87 ? -9.958 -6.634 10.581 1.00 95.00 87 ASP A CA 1
ATOM 649 C C . ASP A 1 87 ? -11.411 -6.259 10.204 1.00 95.00 87 ASP A C 1
ATOM 651 O O . ASP A 1 87 ? -11.722 -5.486 9.290 1.00 95.00 87 ASP A O 1
ATOM 655 N N . ALA A 1 88 ? -12.361 -6.872 10.918 1.00 94.19 88 ALA A N 1
ATOM 656 C CA . ALA A 1 88 ? -13.796 -6.738 10.660 1.00 94.19 88 ALA A CA 1
ATOM 657 C C . ALA A 1 88 ? -14.352 -5.299 10.798 1.00 94.19 88 ALA A C 1
ATOM 659 O O . ALA A 1 88 ? -15.216 -4.922 9.988 1.00 94.19 88 ALA A O 1
ATOM 660 N N . PRO A 1 89 ? -13.895 -4.459 11.755 1.00 94.50 89 PRO A N 1
ATOM 661 C CA . PRO A 1 89 ? -14.335 -3.068 11.827 1.00 94.50 89 PRO A CA 1
ATOM 662 C C . PRO A 1 89 ? -13.987 -2.278 10.559 1.00 94.50 89 PRO A C 1
ATOM 664 O O . PRO A 1 89 ? -14.866 -1.597 10.025 1.00 94.50 89 PRO A O 1
ATOM 667 N N . ALA A 1 90 ? -12.774 -2.434 10.016 1.00 96.12 90 ALA A N 1
ATOM 668 C CA . ALA A 1 90 ? -12.361 -1.756 8.787 1.00 96.12 90 ALA A CA 1
ATOM 669 C C . ALA A 1 90 ? -13.189 -2.205 7.582 1.00 96.12 90 ALA A C 1
ATOM 671 O O . ALA A 1 90 ? -13.643 -1.367 6.805 1.00 96.12 90 ALA A O 1
ATOM 672 N N . ARG A 1 91 ? -13.500 -3.506 7.477 1.00 96.25 91 ARG A N 1
ATOM 673 C CA . ARG A 1 91 ? -14.415 -4.026 6.445 1.00 96.25 91 ARG A CA 1
ATOM 674 C C . ARG A 1 91 ? -15.775 -3.332 6.477 1.00 96.25 91 ARG A C 1
ATOM 676 O O . ARG A 1 91 ? -16.323 -2.978 5.436 1.00 96.25 91 ARG A O 1
ATOM 683 N N . THR A 1 92 ? -16.324 -3.143 7.674 1.00 96.44 92 THR A N 1
ATOM 684 C CA . THR A 1 92 ? -17.621 -2.476 7.854 1.00 96.44 92 THR A CA 1
ATOM 685 C C . THR A 1 92 ? -17.552 -1.006 7.439 1.00 96.44 92 THR A C 1
ATOM 687 O O . THR A 1 92 ? -18.471 -0.502 6.796 1.00 96.44 92 THR A O 1
ATOM 690 N N . VAL A 1 93 ? -16.460 -0.317 7.781 1.00 96.00 93 VAL A N 1
ATOM 691 C CA . VAL A 1 93 ? -16.224 1.082 7.396 1.00 96.00 93 VAL A CA 1
ATOM 692 C C . VAL A 1 93 ? -16.080 1.214 5.880 1.00 96.00 93 VAL A C 1
ATOM 694 O O . VAL A 1 93 ? -16.790 2.020 5.283 1.00 96.00 93 VAL A O 1
ATOM 697 N N . ALA A 1 94 ? -15.265 0.371 5.241 1.00 96.00 94 ALA A N 1
ATOM 698 C CA . ALA A 1 94 ? -15.104 0.346 3.788 1.00 96.00 94 ALA A CA 1
ATOM 699 C C . ALA A 1 94 ? -16.444 0.133 3.065 1.00 96.00 94 ALA A C 1
ATOM 701 O O . ALA A 1 94 ? -16.772 0.880 2.145 1.00 96.00 94 ALA A O 1
ATOM 702 N N . ALA A 1 95 ? -17.279 -0.799 3.543 1.00 96.69 95 ALA A N 1
ATOM 703 C CA . ALA A 1 95 ? -18.613 -1.023 2.986 1.00 96.69 95 ALA A CA 1
ATOM 704 C C . ALA A 1 95 ? -19.515 0.224 3.087 1.00 96.69 95 ALA A C 1
ATOM 706 O O . ALA A 1 95 ? -20.169 0.596 2.113 1.00 96.69 95 ALA A O 1
ATOM 707 N N . ARG A 1 96 ? -19.518 0.917 4.236 1.00 95.69 96 ARG A N 1
ATOM 708 C CA . ARG A 1 96 ? -20.279 2.170 4.434 1.00 95.69 96 ARG A CA 1
ATOM 709 C C . ARG A 1 96 ? -19.767 3.325 3.570 1.00 95.69 96 ARG A C 1
ATOM 711 O O . ARG A 1 96 ? -20.544 4.202 3.190 1.00 95.69 96 ARG A O 1
ATOM 718 N N . LEU A 1 97 ? -18.474 3.321 3.260 1.00 93.94 97 LEU A N 1
ATOM 719 C CA . LEU A 1 97 ? -17.821 4.292 2.382 1.00 93.94 97 LEU A CA 1
ATOM 720 C C . LEU A 1 97 ? -17.887 3.892 0.902 1.00 93.94 97 LEU A C 1
ATOM 722 O O . LEU A 1 97 ? -17.481 4.681 0.057 1.00 93.94 97 LEU A O 1
ATOM 726 N N . ARG A 1 98 ? -18.455 2.717 0.588 1.00 95.44 98 ARG A N 1
ATOM 727 C CA . ARG A 1 98 ? -18.529 2.135 -0.762 1.00 95.44 98 ARG A CA 1
ATOM 728 C C . ARG A 1 98 ? -17.154 1.942 -1.414 1.00 95.44 98 ARG A C 1
ATOM 730 O O . ARG A 1 98 ? -17.038 2.000 -2.633 1.00 95.44 98 ARG A O 1
ATOM 737 N N . ILE A 1 99 ? -16.137 1.668 -0.601 1.00 94.81 99 ILE A N 1
ATOM 738 C CA . ILE A 1 99 ? -14.794 1.303 -1.057 1.00 94.81 99 ILE A CA 1
ATOM 739 C C . ILE A 1 99 ? -14.746 -0.207 -1.261 1.00 94.81 99 ILE A C 1
ATOM 741 O O . ILE A 1 99 ? -15.126 -0.975 -0.371 1.00 94.81 99 ILE A O 1
ATOM 745 N N . ARG A 1 100 ? -14.261 -0.633 -2.429 1.00 95.88 100 ARG A N 1
ATOM 746 C CA . ARG A 1 100 ? -13.866 -2.021 -2.665 1.00 95.88 100 ARG A CA 1
ATOM 747 C C . ARG A 1 100 ? -12.383 -2.142 -2.318 1.00 95.88 100 ARG A C 1
ATOM 749 O O . ARG A 1 100 ? -11.592 -1.499 -2.989 1.00 95.88 100 ARG A O 1
ATOM 756 N N . PRO A 1 101 ? -12.017 -2.887 -1.264 1.00 97.31 101 PRO A N 1
ATOM 757 C CA . PRO A 1 101 ? -10.616 -3.082 -0.932 1.00 97.31 101 PRO A CA 1
ATOM 758 C C . PRO A 1 101 ? -9.971 -4.077 -1.894 1.00 97.31 101 PRO A C 1
ATOM 760 O O . PRO A 1 101 ? -10.530 -5.153 -2.128 1.00 97.31 101 PRO A O 1
ATOM 763 N N . ASP A 1 102 ? -8.779 -3.739 -2.359 1.00 98.25 102 ASP A N 1
ATOM 764 C CA . ASP A 1 102 ? -7.886 -4.603 -3.128 1.00 98.25 102 ASP A CA 1
ATOM 765 C C . ASP A 1 102 ? -7.253 -5.656 -2.212 1.00 98.25 102 ASP A C 1
ATOM 767 O O . ASP A 1 102 ? -7.150 -6.831 -2.564 1.00 98.25 102 ASP A O 1
ATOM 771 N N . ILE A 1 103 ? -6.916 -5.258 -0.977 1.00 98.44 103 ILE A N 1
ATOM 772 C CA . ILE A 1 103 ? -6.231 -6.114 -0.004 1.00 98.44 103 ILE A CA 1
ATOM 773 C C . ILE A 1 103 ? -7.070 -6.261 1.267 1.00 98.44 103 ILE A C 1
ATOM 775 O O . ILE A 1 103 ? -7.441 -5.292 1.933 1.00 98.44 103 ILE A O 1
ATOM 779 N N . ARG A 1 104 ? -7.371 -7.513 1.629 1.00 97.38 104 ARG A N 1
ATOM 780 C CA . ARG A 1 104 ? -8.186 -7.858 2.812 1.00 97.38 104 ARG A CA 1
ATOM 781 C C . ARG A 1 104 ? -7.493 -8.776 3.810 1.00 97.38 104 ARG A C 1
ATOM 783 O O . ARG A 1 104 ? -7.883 -8.814 4.973 1.00 97.38 104 ARG A O 1
ATOM 790 N N . PHE A 1 105 ? -6.524 -9.550 3.345 1.00 96.44 105 PHE A N 1
ATOM 791 C CA . PHE A 1 105 ? -5.761 -10.515 4.129 1.00 96.44 105 PHE A CA 1
ATOM 792 C C . PHE A 1 105 ? -4.281 -10.252 3.882 1.00 96.44 105 PHE A C 1
ATOM 794 O O . PHE A 1 105 ? -3.928 -9.765 2.813 1.00 96.44 105 PHE A O 1
ATOM 801 N N . GLY A 1 106 ? -3.435 -10.503 4.884 1.00 97.50 106 GLY A N 1
ATOM 802 C CA . GLY A 1 106 ? -2.024 -10.111 4.805 1.00 97.50 106 GLY A CA 1
ATOM 803 C C . GLY A 1 106 ? -1.831 -8.599 4.637 1.00 97.50 106 GLY A C 1
ATOM 804 O O . GLY A 1 106 ? -0.825 -8.181 4.083 1.00 97.50 106 GLY A O 1
ATOM 805 N N . ALA A 1 107 ? -2.795 -7.783 5.091 1.00 98.06 107 ALA A N 1
ATOM 806 C CA . ALA A 1 107 ? -2.90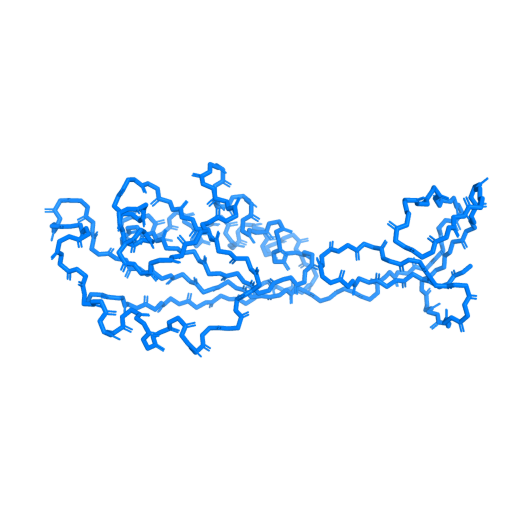0 -6.375 4.711 1.00 98.06 107 ALA A CA 1
ATOM 807 C C . ALA A 1 107 ? -1.624 -5.570 4.975 1.00 98.06 107 ALA A C 1
ATOM 809 O O . ALA A 1 107 ? -1.197 -4.850 4.090 1.00 98.06 107 ALA A O 1
ATOM 810 N N . ILE A 1 108 ? -0.987 -5.730 6.141 1.00 98.44 108 ILE A N 1
ATOM 811 C CA . ILE A 1 108 ? 0.251 -5.002 6.470 1.00 98.44 108 ILE A CA 1
ATOM 812 C C . ILE A 1 108 ? 1.376 -5.339 5.479 1.00 98.44 108 ILE A C 1
ATOM 814 O O . ILE A 1 108 ? 2.001 -4.432 4.946 1.00 98.44 108 ILE A O 1
ATOM 818 N N . ALA A 1 109 ? 1.599 -6.622 5.187 1.00 98.31 109 ALA A N 1
ATOM 819 C CA . ALA A 1 109 ? 2.612 -7.026 4.213 1.00 98.31 109 ALA A CA 1
ATOM 820 C C . ALA A 1 109 ? 2.261 -6.525 2.804 1.00 98.31 109 ALA A C 1
ATOM 822 O O . ALA A 1 109 ? 3.104 -5.946 2.132 1.00 98.31 109 ALA A O 1
ATOM 823 N N . GLY A 1 110 ? 0.997 -6.668 2.396 1.00 98.38 110 GLY A N 1
ATOM 824 C CA . GLY A 1 110 ? 0.538 -6.239 1.078 1.00 98.38 110 GLY A CA 1
ATOM 825 C C . GLY A 1 110 ? 0.619 -4.725 0.854 1.00 98.38 110 GLY A C 1
ATOM 826 O O . GLY A 1 110 ? 0.949 -4.306 -0.249 1.00 98.38 110 GLY A O 1
ATOM 827 N N . VAL A 1 111 ? 0.356 -3.893 1.873 1.00 98.50 111 VAL A N 1
ATOM 828 C CA . VAL A 1 111 ? 0.505 -2.432 1.725 1.00 98.50 111 VAL A CA 1
ATOM 829 C C . VAL A 1 111 ? 1.965 -2.010 1.631 1.00 98.50 111 VAL A C 1
ATOM 831 O O . VAL A 1 111 ? 2.276 -1.146 0.821 1.00 98.50 111 VAL A O 1
ATOM 834 N N . ILE A 1 112 ? 2.852 -2.641 2.407 1.00 98.56 112 ILE A N 1
ATOM 835 C CA . ILE A 1 112 ? 4.299 -2.409 2.314 1.00 98.56 112 ILE A CA 1
ATOM 836 C C . ILE A 1 112 ? 4.767 -2.772 0.906 1.00 98.56 112 ILE A C 1
ATOM 838 O O . ILE A 1 112 ? 5.349 -1.942 0.223 1.00 98.56 112 ILE A O 1
ATOM 842 N N . GLU A 1 113 ? 4.422 -3.968 0.439 1.00 97.88 113 GLU A N 1
ATOM 843 C CA . GLU A 1 113 ? 4.823 -4.479 -0.867 1.00 97.88 113 GLU A CA 1
ATOM 844 C C . GLU A 1 113 ? 4.278 -3.637 -2.045 1.00 97.88 113 GLU A C 1
ATOM 846 O O . GLU A 1 113 ? 4.973 -3.426 -3.043 1.00 97.88 113 GLU A O 1
ATOM 851 N N . ALA A 1 114 ? 3.048 -3.123 -1.943 1.00 98.12 114 ALA A N 1
ATOM 852 C CA . ALA A 1 114 ? 2.488 -2.199 -2.929 1.00 98.12 114 ALA A CA 1
ATOM 853 C C . ALA A 1 114 ? 3.234 -0.854 -2.934 1.00 98.12 114 ALA A C 1
ATOM 855 O O . ALA A 1 114 ? 3.581 -0.338 -3.998 1.00 98.12 114 ALA A O 1
ATOM 856 N N . SER A 1 115 ? 3.536 -0.306 -1.756 1.00 98.06 115 SER A N 1
ATOM 857 C CA . SER A 1 115 ? 4.296 0.939 -1.645 1.00 98.06 115 SER A CA 1
ATOM 858 C C . SER A 1 115 ? 5.751 0.791 -2.076 1.00 98.06 115 SER A C 1
ATOM 860 O O . SER A 1 115 ? 6.263 1.700 -2.718 1.00 98.06 115 SER A O 1
ATOM 862 N N . GLU A 1 116 ? 6.409 -0.342 -1.824 1.00 96.75 116 GLU A N 1
ATOM 863 C CA . GLU A 1 116 ? 7.747 -0.635 -2.363 1.00 96.75 116 GLU A CA 1
ATOM 864 C C . GLU A 1 116 ? 7.759 -0.582 -3.895 1.00 96.75 116 GLU A C 1
ATOM 866 O O . GLU A 1 116 ? 8.730 -0.117 -4.484 1.00 96.75 116 GLU A O 1
ATOM 871 N N . ARG A 1 117 ? 6.654 -0.977 -4.542 1.00 96.31 117 ARG A N 1
ATOM 872 C CA . ARG A 1 117 ? 6.451 -0.891 -5.998 1.00 96.31 117 ARG A CA 1
ATOM 873 C C . ARG A 1 117 ? 6.024 0.492 -6.506 1.00 96.31 117 ARG A C 1
ATOM 875 O O . ARG A 1 117 ? 5.782 0.647 -7.701 1.00 96.31 117 ARG A O 1
ATOM 882 N N . GLY A 1 118 ? 5.978 1.496 -5.634 1.00 96.56 118 GLY A N 1
ATOM 883 C CA . GLY A 1 118 ? 5.716 2.886 -6.006 1.00 96.56 118 GLY A CA 1
ATOM 884 C C . GLY A 1 118 ? 4.266 3.336 -5.857 1.00 96.56 118 GLY A C 1
ATOM 885 O O . GLY A 1 118 ? 3.966 4.471 -6.211 1.00 96.56 118 GLY A O 1
ATOM 886 N N . LEU A 1 119 ? 3.379 2.489 -5.324 1.00 98.12 119 LEU A N 1
ATOM 887 C CA . LEU A 1 119 ? 1.954 2.805 -5.213 1.00 98.12 119 LEU A CA 1
ATOM 888 C C . LEU A 1 119 ? 1.621 3.589 -3.939 1.00 98.12 119 LEU A C 1
ATOM 890 O O . LEU A 1 119 ? 2.112 3.289 -2.843 1.00 98.12 119 LEU A O 1
ATOM 894 N N . GLY A 1 120 ? 0.729 4.567 -4.069 1.00 98.06 120 GLY A N 1
ATOM 895 C CA . GLY A 1 120 ? 0.027 5.181 -2.949 1.00 98.06 120 GLY A CA 1
ATOM 896 C C . GLY A 1 120 ? -1.007 4.223 -2.360 1.00 98.06 120 GLY A C 1
ATOM 897 O O . GLY A 1 120 ? -1.820 3.637 -3.080 1.00 98.06 120 GLY A O 1
ATOM 898 N N . VAL A 1 121 ? -1.000 4.047 -1.038 1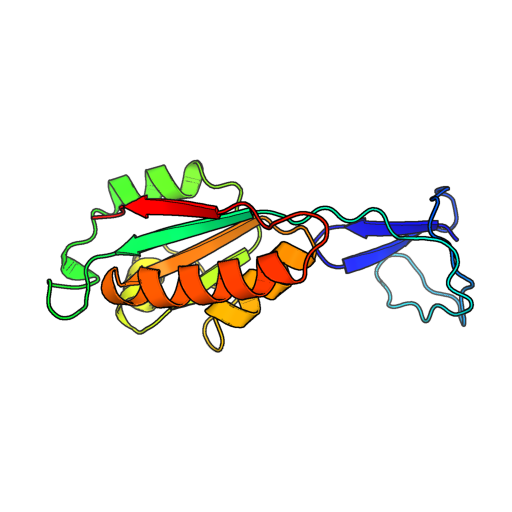.00 98.44 121 VAL A N 1
ATOM 899 C CA . VAL A 1 121 ? -1.836 3.053 -0.357 1.00 98.44 121 VAL A CA 1
ATOM 900 C C . VAL A 1 121 ? -2.609 3.672 0.799 1.00 98.44 121 VAL A C 1
ATOM 902 O O . VAL A 1 121 ? -2.040 4.327 1.669 1.00 98.44 121 VAL A O 1
ATOM 905 N N . ALA A 1 122 ? -3.910 3.389 0.875 1.00 98.31 122 ALA A N 1
ATOM 906 C CA . ALA A 1 122 ? -4.734 3.695 2.041 1.00 98.31 122 ALA A CA 1
ATOM 907 C C . ALA A 1 122 ? -5.086 2.412 2.801 1.00 98.31 122 ALA A C 1
ATOM 909 O O . ALA A 1 122 ? -5.800 1.550 2.287 1.00 98.31 122 ALA A O 1
ATOM 910 N N . LEU A 1 123 ? -4.651 2.309 4.059 1.00 98.50 123 LEU A N 1
ATOM 911 C CA . LEU A 1 123 ? -5.000 1.198 4.947 1.00 98.50 123 LEU A CA 1
ATOM 912 C C . LEU A 1 123 ? -5.993 1.661 6.009 1.00 98.50 123 LEU A C 1
ATOM 914 O O . LEU A 1 123 ? -5.644 2.452 6.880 1.00 98.50 123 LEU A O 1
ATOM 918 N N . ILE A 1 124 ? -7.217 1.130 5.992 1.00 97.81 124 ILE A N 1
ATOM 919 C CA . ILE A 1 124 ? -8.171 1.320 7.094 1.00 97.81 124 ILE A CA 1
ATOM 920 C C . ILE A 1 124 ? -7.907 0.253 8.154 1.00 97.81 124 ILE A C 1
ATOM 922 O O . ILE A 1 124 ? -8.000 -0.943 7.870 1.00 97.81 124 ILE A O 1
ATOM 926 N N . LEU A 1 125 ? -7.618 0.680 9.383 1.00 97.94 125 LEU A N 1
ATOM 927 C CA . LEU A 1 125 ? -7.266 -0.214 10.486 1.00 97.94 125 LEU A CA 1
ATOM 928 C C . LEU A 1 125 ? -7.748 0.306 11.850 1.00 97.94 125 LEU A C 1
ATOM 930 O O . LEU A 1 125 ? -7.800 1.521 12.060 1.00 97.94 125 LEU A O 1
ATOM 934 N N . PRO A 1 126 ? -8.083 -0.588 12.796 1.00 97.06 126 PRO A N 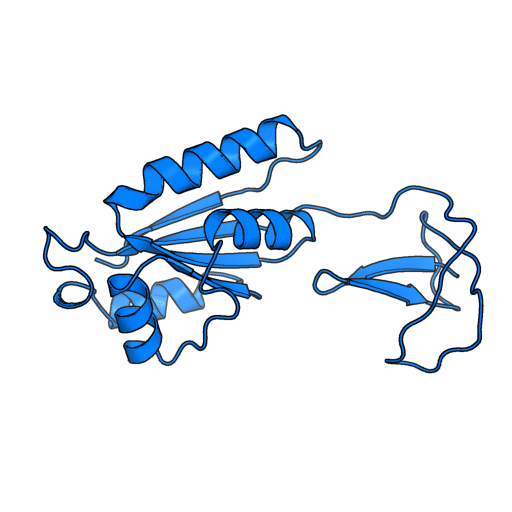1
ATOM 935 C CA . PRO A 1 126 ? -8.319 -0.223 14.190 1.00 97.06 126 PRO A CA 1
ATOM 936 C C . PRO A 1 126 ? -7.102 0.459 14.839 1.00 97.06 126 PRO A C 1
ATOM 938 O O . PRO A 1 126 ? -5.958 0.128 14.533 1.00 97.06 126 PRO A O 1
ATOM 941 N N . GLU A 1 127 ? -7.338 1.410 15.745 1.00 96.12 127 GLU A N 1
ATOM 942 C CA . GLU A 1 127 ? -6.287 2.196 16.415 1.00 96.12 127 GLU A CA 1
ATOM 943 C C . GLU A 1 127 ? -5.247 1.331 17.149 1.00 96.12 127 GLU A C 1
ATOM 945 O O . GLU A 1 127 ? -4.054 1.623 17.110 1.00 96.12 127 GLU A O 1
ATOM 950 N N . ASP A 1 128 ? -5.683 0.222 17.746 1.00 96.19 128 ASP A N 1
ATOM 951 C CA . ASP A 1 128 ? -4.865 -0.746 18.479 1.00 96.19 128 ASP A CA 1
ATOM 952 C C . ASP A 1 128 ? -3.966 -1.581 17.556 1.00 96.19 128 ASP A C 1
ATOM 954 O O . ASP A 1 128 ? -3.040 -2.251 18.011 1.00 96.19 128 ASP A O 1
ATOM 958 N N . ARG A 1 129 ? -4.189 -1.505 16.241 1.00 97.69 129 ARG A N 1
ATOM 959 C CA . ARG A 1 129 ? -3.375 -2.164 15.214 1.00 97.69 129 ARG A CA 1
ATOM 960 C C . ARG A 1 129 ? -2.340 -1.233 14.585 1.00 97.69 129 ARG A C 1
ATOM 962 O O . ARG A 1 129 ? -1.453 -1.719 13.886 1.00 97.69 129 ARG A O 1
ATOM 969 N N . VAL A 1 130 ? -2.408 0.076 14.848 1.00 98.00 130 VAL A N 1
ATOM 970 C CA . VAL A 1 130 ? -1.496 1.075 14.263 1.00 98.00 130 VAL A CA 1
ATOM 971 C C . VAL A 1 130 ? -0.051 0.818 14.671 1.00 98.00 130 VAL A C 1
ATOM 973 O O . VAL A 1 130 ? 0.819 0.832 13.809 1.00 98.00 130 VAL A O 1
ATOM 976 N N . ALA A 1 131 ? 0.212 0.524 15.947 1.00 98.12 131 ALA A N 1
ATOM 977 C CA . ALA A 1 131 ? 1.574 0.272 16.424 1.00 98.12 131 ALA A CA 1
ATOM 978 C C . ALA A 1 131 ? 2.228 -0.922 15.706 1.00 98.12 131 ALA A C 1
ATOM 980 O O . ALA A 1 131 ? 3.384 -0.840 15.303 1.00 98.12 131 ALA A O 1
ATOM 981 N N . ALA A 1 132 ? 1.470 -2.001 15.485 1.00 98.19 132 ALA A N 1
ATOM 982 C CA . ALA A 1 132 ? 1.953 -3.168 14.752 1.00 98.19 132 ALA A CA 1
ATOM 983 C C . ALA A 1 132 ? 2.211 -2.858 13.267 1.00 98.19 132 ALA A C 1
ATOM 985 O O . ALA A 1 132 ? 3.204 -3.317 12.711 1.00 98.19 132 ALA A O 1
ATOM 986 N N . ALA A 1 133 ? 1.339 -2.067 12.629 1.00 98.56 133 ALA A N 1
ATOM 987 C CA . ALA A 1 133 ? 1.537 -1.635 11.247 1.00 98.56 133 ALA A CA 1
ATOM 988 C C . ALA A 1 133 ? 2.782 -0.744 11.103 1.00 98.56 133 ALA A C 1
ATOM 990 O O . ALA A 1 133 ? 3.598 -0.988 10.224 1.00 98.56 133 ALA A O 1
ATOM 991 N N . VAL A 1 134 ? 2.960 0.235 11.997 1.00 98.75 134 VAL A N 1
ATOM 992 C CA . VAL A 1 134 ? 4.136 1.118 12.008 1.00 98.75 134 VAL A CA 1
ATOM 993 C C . VAL A 1 134 ? 5.415 0.322 12.238 1.00 98.75 134 VAL A C 1
ATOM 995 O O . VAL A 1 134 ? 6.363 0.496 11.486 1.00 98.75 134 VAL A O 1
ATOM 998 N N . ALA A 1 135 ? 5.436 -0.597 13.208 1.00 98.69 135 ALA A N 1
ATOM 999 C CA . ALA A 1 135 ? 6.609 -1.434 13.453 1.00 98.69 135 ALA A CA 1
ATOM 1000 C C . ALA A 1 135 ? 7.026 -2.227 12.202 1.00 98.69 135 ALA A C 1
ATOM 1002 O O . ALA A 1 135 ? 8.207 -2.272 11.879 1.00 98.69 135 ALA A O 1
ATOM 1003 N N . ALA A 1 136 ? 6.064 -2.791 11.467 1.00 98.62 136 ALA A N 1
ATOM 1004 C CA . ALA A 1 136 ? 6.342 -3.510 10.226 1.00 98.62 136 ALA A CA 1
ATOM 1005 C C . ALA A 1 136 ? 6.835 -2.589 9.092 1.00 98.62 136 ALA A C 1
ATOM 1007 O O . ALA A 1 136 ? 7.731 -2.978 8.346 1.00 98.62 136 ALA A O 1
ATOM 1008 N N . ILE A 1 137 ? 6.277 -1.377 8.967 1.00 98.62 137 ILE A N 1
ATOM 1009 C CA . ILE A 1 137 ? 6.732 -0.381 7.981 1.00 98.62 137 ILE A CA 1
ATOM 1010 C C . ILE A 1 137 ? 8.168 0.054 8.289 1.00 98.62 137 ILE A C 1
ATOM 1012 O O . ILE A 1 137 ? 8.997 0.093 7.389 1.00 98.62 137 ILE A O 1
ATOM 1016 N N . GLU A 1 138 ? 8.488 0.326 9.554 1.00 98.50 138 GLU A N 1
ATOM 1017 C CA . GLU A 1 138 ? 9.847 0.690 9.972 1.00 98.50 138 GLU A CA 1
ATOM 1018 C C . GLU A 1 138 ? 10.845 -0.451 9.751 1.00 98.50 138 GLU A C 1
ATOM 1020 O O . GLU A 1 138 ? 11.966 -0.231 9.294 1.00 98.50 138 GLU A O 1
ATOM 1025 N N . GLU A 1 139 ? 10.431 -1.692 10.011 1.00 98.31 139 GLU A N 1
ATOM 1026 C CA . GLU A 1 139 ? 11.256 -2.866 9.732 1.00 98.31 139 GLU A CA 1
ATOM 1027 C C . GLU A 1 139 ? 11.538 -3.025 8.228 1.00 98.31 139 GLU A C 1
ATOM 1029 O O . GLU A 1 139 ? 12.653 -3.379 7.838 1.00 98.31 139 GLU A O 1
ATOM 1034 N N . ALA A 1 140 ? 10.550 -2.739 7.375 1.00 97.88 140 ALA A N 1
ATOM 1035 C CA . ALA A 1 140 ? 10.742 -2.694 5.929 1.00 97.88 140 ALA A CA 1
ATOM 1036 C C . ALA A 1 140 ? 11.687 -1.556 5.527 1.00 97.88 140 ALA A C 1
ATOM 1038 O O . ALA A 1 140 ? 12.677 -1.805 4.842 1.00 97.88 140 ALA A O 1
ATOM 1039 N N . ASN A 1 141 ? 11.456 -0.344 6.035 1.00 98.06 141 ASN A N 1
ATOM 1040 C CA . ASN A 1 141 ? 12.274 0.836 5.755 1.00 98.06 141 ASN A CA 1
ATOM 1041 C C . ASN A 1 141 ? 13.748 0.646 6.120 1.00 98.06 141 ASN A C 1
ATOM 1043 O O . ASN A 1 141 ? 14.613 1.128 5.394 1.00 98.06 141 ASN A O 1
ATOM 1047 N N . ALA A 1 142 ? 14.055 -0.112 7.175 1.00 97.50 142 ALA A N 1
ATOM 1048 C CA . ALA A 1 142 ? 15.432 -0.437 7.548 1.00 97.50 142 ALA A CA 1
ATOM 1049 C C . ALA A 1 142 ? 16.207 -1.220 6.465 1.00 97.50 142 ALA A C 1
ATOM 1051 O O . ALA A 1 142 ? 17.436 -1.278 6.511 1.00 97.50 142 ALA A O 1
ATOM 1052 N N . ARG A 1 143 ? 15.507 -1.835 5.502 1.00 93.69 143 ARG A N 1
ATOM 1053 C CA . ARG A 1 143 ? 16.089 -2.597 4.385 1.00 93.69 143 ARG A CA 1
ATOM 1054 C C . ARG A 1 143 ? 16.074 -1.834 3.058 1.00 93.69 143 ARG A C 1
ATOM 1056 O O . ARG A 1 143 ? 16.694 -2.296 2.102 1.00 93.69 143 ARG A O 1
ATOM 1063 N N . LEU A 1 144 ? 15.369 -0.705 2.980 1.00 91.06 144 LEU A N 1
ATOM 1064 C CA . LEU A 1 144 ? 15.187 0.056 1.746 1.00 91.06 144 LEU A CA 1
ATOM 1065 C C . LEU A 1 144 ? 16.224 1.173 1.620 1.00 91.06 144 LEU A C 1
ATOM 1067 O O . LEU A 1 144 ? 16.661 1.765 2.603 1.00 91.06 144 LEU A O 1
ATOM 1071 N N . THR A 1 145 ? 16.613 1.482 0.382 1.00 90.06 145 THR A N 1
ATOM 1072 C CA . THR A 1 145 ? 17.501 2.620 0.095 1.00 90.06 145 THR A CA 1
ATOM 1073 C C . THR A 1 145 ? 16.782 3.957 0.277 1.00 90.06 145 THR A C 1
ATOM 1075 O O . THR A 1 145 ? 17.359 4.901 0.811 1.00 90.06 145 THR A O 1
ATOM 1078 N N . GLU A 1 146 ? 15.519 4.026 -0.141 1.00 93.88 146 GLU A N 1
ATOM 1079 C CA . GLU A 1 146 ? 14.611 5.142 0.122 1.00 93.88 146 GLU A CA 1
ATOM 1080 C C . GLU A 1 146 ? 13.474 4.615 1.004 1.00 93.88 146 GLU A C 1
ATOM 1082 O O . GLU A 1 146 ? 12.878 3.586 0.693 1.00 93.88 146 GLU A O 1
ATOM 1087 N N . ALA A 1 147 ? 13.198 5.280 2.126 1.00 97.25 147 ALA A N 1
ATOM 1088 C CA . ALA A 1 147 ? 12.147 4.854 3.046 1.00 97.25 147 ALA A CA 1
ATOM 1089 C C . ALA A 1 147 ? 10.756 5.109 2.449 1.00 97.25 147 ALA A C 1
ATOM 1091 O O . ALA A 1 147 ? 10.533 6.136 1.809 1.00 97.25 147 ALA A O 1
ATOM 1092 N N . ILE A 1 148 ? 9.806 4.216 2.726 1.00 98.25 148 ILE A N 1
ATOM 1093 C CA . ILE A 1 148 ? 8.385 4.424 2.457 1.00 98.25 148 ILE A CA 1
ATOM 1094 C C . ILE A 1 148 ? 7.873 5.504 3.422 1.00 98.25 148 ILE A C 1
ATOM 1096 O O . ILE A 1 148 ? 7.824 5.262 4.637 1.00 98.25 148 ILE A O 1
ATOM 1100 N N . PRO A 1 149 ? 7.471 6.688 2.929 1.00 98.06 149 PRO A N 1
ATOM 1101 C CA . PRO A 1 149 ? 6.782 7.666 3.750 1.00 98.06 149 PRO A CA 1
ATOM 1102 C C . PRO A 1 149 ? 5.426 7.120 4.198 1.00 98.06 149 PRO A C 1
ATOM 1104 O O . PRO A 1 149 ? 4.686 6.500 3.429 1.00 98.06 149 PRO A O 1
ATOM 1107 N N . TYR A 1 150 ? 5.068 7.401 5.446 1.00 98.25 150 TYR A N 1
ATOM 1108 C CA . TYR A 1 150 ? 3.755 7.062 5.966 1.00 98.25 150 TYR A CA 1
ATOM 1109 C C . TYR A 1 150 ? 3.199 8.164 6.859 1.00 98.25 150 TYR A C 1
ATOM 1111 O O . TYR A 1 150 ? 3.923 8.916 7.511 1.00 98.25 150 TYR A O 1
ATOM 1119 N N . GLU A 1 151 ? 1.877 8.238 6.906 1.00 97.50 151 GLU A N 1
ATOM 1120 C CA . GLU A 1 151 ? 1.139 9.152 7.765 1.00 97.50 151 GLU A CA 1
ATOM 1121 C C . GLU A 1 151 ? 0.002 8.419 8.471 1.00 97.50 151 GLU A C 1
ATOM 1123 O O . GLU A 1 151 ? -0.403 7.317 8.098 1.00 97.50 151 GLU A O 1
ATOM 1128 N N . THR A 1 152 ? -0.546 9.040 9.510 1.00 96.88 152 THR A N 1
ATOM 1129 C CA . THR A 1 152 ? -1.630 8.445 10.289 1.00 96.88 152 THR A CA 1
ATOM 1130 C C . THR A 1 152 ? -2.793 9.421 10.440 1.00 96.88 152 THR A C 1
ATOM 1132 O O . THR A 1 152 ? -2.695 10.450 11.113 1.00 96.88 152 THR A O 1
ATOM 1135 N N . ILE A 1 153 ? -3.951 9.078 9.876 1.00 95.19 153 ILE A N 1
ATOM 1136 C CA . ILE A 1 153 ? -5.106 9.979 9.777 1.00 95.19 153 ILE A CA 1
ATOM 1137 C C . ILE A 1 153 ? -6.271 9.437 10.613 1.00 95.19 153 ILE A C 1
ATOM 1139 O O . ILE A 1 153 ? -6.741 8.329 10.361 1.00 95.19 153 ILE A O 1
ATOM 1143 N N . PRO A 1 154 ? -6.769 10.188 11.614 1.00 92.62 154 PRO A N 1
ATOM 1144 C CA . PRO A 1 154 ? -7.926 9.777 12.398 1.00 92.62 154 PRO A CA 1
ATOM 1145 C C . PRO A 1 154 ? -9.235 9.946 11.627 1.00 92.62 154 PRO A C 1
ATOM 1147 O O . PRO A 1 154 ? -9.541 11.034 11.133 1.00 92.62 154 PRO A O 1
ATOM 1150 N N . LEU A 1 155 ? -10.020 8.866 11.566 1.00 86.69 155 LEU A N 1
ATOM 1151 C CA . LEU A 1 155 ? -11.374 8.856 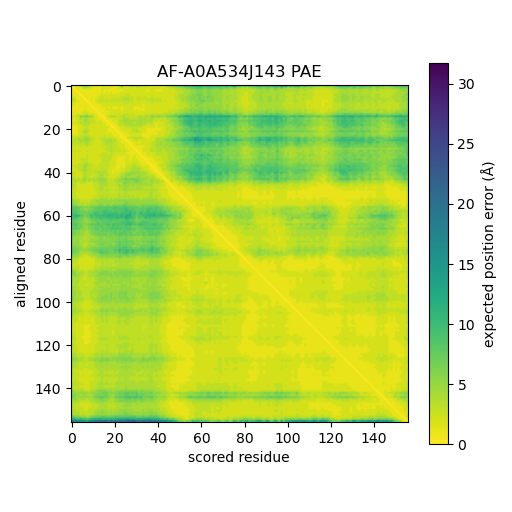11.002 1.00 86.69 155 LEU A CA 1
ATOM 1152 C C . LEU A 1 155 ? -12.482 8.931 12.071 1.00 86.69 155 LEU A C 1
ATOM 1154 O O . LEU A 1 155 ? -13.662 9.016 11.727 1.00 86.69 155 LEU A O 1
ATOM 1158 N N . GLY A 1 156 ? -12.105 8.890 13.351 1.00 69.94 156 GLY A N 1
ATOM 1159 C CA . GLY A 1 156 ? -12.962 9.059 14.528 1.00 69.94 156 GLY A CA 1
ATOM 1160 C C . GLY A 1 156 ? -12.491 10.213 15.395 1.00 69.94 156 GLY A C 1
ATOM 1161 O O . GLY A 1 156 ? -11.299 10.588 15.290 1.00 69.94 156 GLY A O 1
#

Nearest PDB structures (foldseek):
  2lvb-assembly1_A  TM=5.386E-01  e=1.194E+00  synthetic construct
  3j6b-assembly1_D  TM=3.946E-01  e=1.540E+00  Saccharomyces cerevisiae
  4xz2-assembly1_B  TM=3.748E-01  e=2.404E+00  Homo sapiens